Protein AF-A0A447N272-F1 (afdb_monomer_lite)

Structure (mmCIF, N/CA/C/O backbone):
data_AF-A0A447N272-F1
#
_entry.id   AF-A0A447N272-F1
#
loop_
_atom_site.group_PDB
_atom_site.id
_atom_site.type_symbol
_atom_site.label_atom_id
_atom_site.label_alt_id
_atom_site.label_comp_id
_atom_site.label_asym_id
_atom_site.label_entity_id
_atom_site.label_seq_id
_atom_site.pdbx_PDB_ins_code
_atom_site.Cartn_x
_atom_site.Cartn_y
_atom_site.Cartn_z
_atom_site.occupancy
_atom_site.B_iso_or_equiv
_atom_site.auth_seq_id
_atom_site.auth_comp_id
_atom_site.auth_asym_id
_atom_site.auth_atom_id
_atom_site.pdbx_PDB_model_num
ATOM 1 N N . MET A 1 1 ? 11.698 -10.367 -8.724 1.00 52.44 1 MET A N 1
ATOM 2 C CA . MET A 1 1 ? 12.063 -9.044 -8.177 1.00 52.44 1 MET A CA 1
ATOM 3 C C . MET A 1 1 ? 10.775 -8.247 -8.214 1.00 52.44 1 MET A C 1
ATOM 5 O O . MET A 1 1 ? 10.198 -8.200 -9.286 1.00 52.44 1 MET A O 1
ATOM 9 N N . ALA A 1 2 ? 10.258 -7.778 -7.079 1.00 60.03 2 ALA A N 1
ATOM 10 C CA . ALA A 1 2 ? 9.011 -7.012 -7.060 1.00 60.03 2 ALA A CA 1
ATOM 11 C C . ALA A 1 2 ? 9.354 -5.559 -7.403 1.00 60.03 2 ALA A C 1
ATOM 13 O O . ALA A 1 2 ? 9.987 -4.891 -6.594 1.00 60.03 2 ALA A O 1
ATOM 14 N N . ASP A 1 3 ? 9.033 -5.107 -8.611 1.00 63.06 3 ASP A N 1
ATOM 15 C CA . ASP A 1 3 ? 9.374 -3.774 -9.136 1.00 63.06 3 ASP A CA 1
ATOM 16 C C . ASP A 1 3 ? 8.191 -2.786 -9.079 1.00 63.06 3 ASP A C 1
ATOM 18 O O . ASP A 1 3 ? 8.270 -1.681 -9.606 1.00 63.06 3 ASP A O 1
ATOM 22 N N . LEU A 1 4 ? 7.111 -3.169 -8.384 1.00 67.25 4 LEU A N 1
ATOM 23 C CA . LEU A 1 4 ? 5.840 -2.443 -8.247 1.00 67.25 4 LEU A CA 1
ATOM 24 C C . LEU A 1 4 ? 5.099 -2.150 -9.564 1.00 67.25 4 LEU A C 1
ATOM 26 O O . LEU A 1 4 ? 4.065 -1.484 -9.524 1.00 67.25 4 LEU A O 1
ATOM 30 N N . SER A 1 5 ? 5.584 -2.653 -10.704 1.00 65.00 5 SER A N 1
ATOM 31 C CA . SER A 1 5 ? 5.098 -2.284 -12.043 1.00 65.00 5 SER A CA 1
ATOM 32 C C . SER A 1 5 ? 3.683 -2.759 -12.359 1.00 65.00 5 SER A C 1
ATOM 34 O O . SER A 1 5 ? 3.079 -2.267 -13.313 1.00 65.00 5 SER A O 1
ATOM 36 N N . ASP A 1 6 ? 3.188 -3.744 -11.606 1.00 77.31 6 ASP A N 1
ATOM 37 C CA . ASP A 1 6 ? 1.844 -4.308 -11.729 1.00 77.31 6 ASP A CA 1
ATOM 38 C C . ASP A 1 6 ? 1.340 -4.747 -10.342 1.00 77.31 6 ASP A C 1
ATOM 40 O O . ASP A 1 6 ? 1.215 -5.929 -10.026 1.00 77.31 6 ASP A O 1
ATOM 44 N N . THR A 1 7 ? 1.157 -3.772 -9.441 1.00 83.69 7 THR A N 1
ATOM 45 C CA . THR A 1 7 ? 0.750 -4.012 -8.045 1.00 83.69 7 THR A CA 1
ATOM 46 C C . THR A 1 7 ? -0.639 -3.452 -7.737 1.00 83.69 7 THR A C 1
ATOM 48 O O . THR A 1 7 ? -0.934 -2.276 -7.971 1.00 83.69 7 THR A O 1
ATOM 51 N N . LEU A 1 8 ? -1.486 -4.280 -7.126 1.00 85.56 8 LEU A N 1
ATOM 52 C CA . LEU A 1 8 ? -2.754 -3.899 -6.517 1.00 85.56 8 LEU A CA 1
ATOM 53 C C . LEU A 1 8 ? -2.561 -3.677 -5.010 1.00 85.56 8 LEU A C 1
ATOM 55 O O . LEU A 1 8 ? -2.371 -4.619 -4.241 1.00 85.56 8 LEU A O 1
ATOM 59 N N . ALA A 1 9 ? -2.643 -2.424 -4.576 1.00 87.44 9 ALA A N 1
ATOM 60 C CA . ALA A 1 9 ? -2.707 -2.056 -3.173 1.00 87.44 9 ALA A CA 1
ATOM 61 C C . ALA A 1 9 ? -4.157 -2.079 -2.671 1.00 87.44 9 ALA A C 1
ATOM 63 O O . ALA A 1 9 ? -5.026 -1.387 -3.199 1.00 87.44 9 ALA A O 1
ATOM 64 N N . VAL A 1 10 ? -4.416 -2.848 -1.618 1.00 87.94 10 VAL A N 1
ATOM 65 C CA . VAL A 1 10 ? -5.731 -2.948 -0.981 1.00 87.94 10 VAL A CA 1
ATOM 66 C C . VAL A 1 10 ? -5.688 -2.227 0.355 1.00 87.94 10 VAL A C 1
ATOM 68 O O . VAL A 1 10 ? -4.903 -2.585 1.237 1.00 87.94 10 VAL A O 1
ATOM 71 N N . MET A 1 11 ? -6.531 -1.210 0.502 1.00 88.38 11 MET A N 1
ATOM 72 C CA . MET A 1 11 ? -6.590 -0.343 1.678 1.00 88.38 11 MET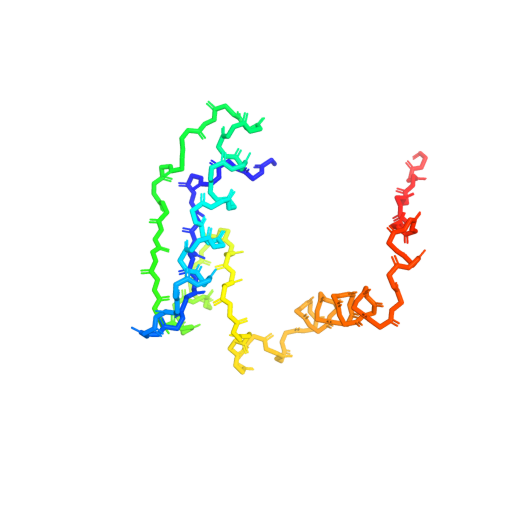 A CA 1
ATOM 73 C C . MET A 1 11 ? -8.025 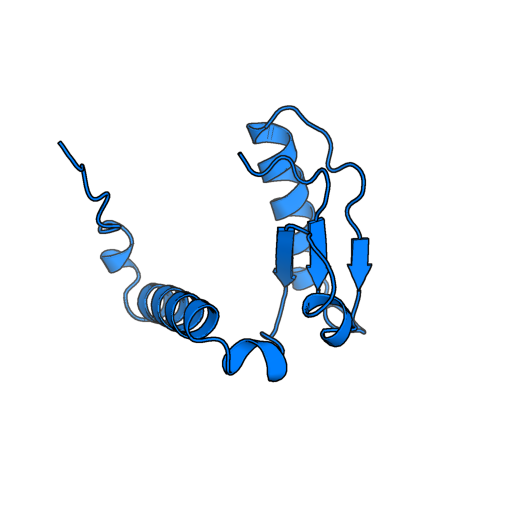-0.218 2.192 1.00 88.38 11 MET A C 1
ATOM 75 O O . MET A 1 11 ? -8.972 -0.445 1.445 1.00 88.38 11 MET A O 1
ATOM 79 N N . PRO A 1 12 ? -8.249 0.172 3.455 1.00 83.31 12 PRO A N 1
ATOM 80 C CA . PRO A 1 12 ? -9.592 0.486 3.917 1.00 83.31 12 PRO A CA 1
ATOM 81 C C . PRO A 1 12 ? -10.156 1.682 3.146 1.00 83.31 12 PRO A C 1
ATOM 83 O O . PRO A 1 12 ? -9.429 2.628 2.854 1.00 83.31 12 PRO A O 1
ATOM 86 N N . LYS A 1 13 ? -11.473 1.688 2.912 1.00 85.31 13 LYS A N 1
ATOM 87 C CA . LYS A 1 13 ? -12.191 2.787 2.240 1.00 85.31 13 LYS A CA 1
ATOM 88 C C . LYS A 1 13 ? -11.919 4.171 2.841 1.00 85.31 13 LYS A C 1
ATOM 90 O O . LYS A 1 13 ? -11.980 5.185 2.153 1.00 85.31 13 LYS A O 1
ATOM 95 N N . THR A 1 14 ? -11.647 4.217 4.139 1.00 88.12 14 THR A N 1
ATOM 96 C CA . THR A 1 14 ? -11.209 5.422 4.842 1.00 88.12 14 THR A CA 1
ATOM 97 C C . THR A 1 14 ? -9.903 5.088 5.552 1.00 88.12 14 THR A C 1
ATOM 99 O O . THR A 1 14 ? -9.943 4.604 6.686 1.00 88.12 14 THR A O 1
ATOM 102 N N . PRO A 1 15 ? -8.754 5.250 4.874 1.00 87.75 15 PRO A N 1
ATOM 103 C CA . PRO A 1 15 ? -7.471 4.911 5.460 1.00 87.75 15 PRO A CA 1
ATOM 104 C C . PRO A 1 15 ? -7.117 5.908 6.566 1.00 87.75 15 PRO A C 1
ATOM 106 O O . PRO A 1 15 ? -7.416 7.100 6.476 1.00 87.75 15 PRO A O 1
ATOM 109 N N . THR A 1 16 ? -6.476 5.418 7.622 1.00 89.00 16 THR A N 1
ATOM 110 C CA . THR A 1 16 ? -5.904 6.279 8.662 1.00 89.00 16 THR A CA 1
ATOM 111 C C . THR A 1 16 ? -4.612 6.931 8.171 1.00 89.00 16 THR A C 1
ATOM 113 O O . THR A 1 16 ? -3.989 6.463 7.216 1.00 89.00 16 THR A O 1
ATOM 116 N N . GLU A 1 17 ? -4.163 7.982 8.858 1.00 89.25 17 GLU A N 1
ATOM 117 C CA . GLU A 1 17 ? -2.873 8.627 8.576 1.00 89.25 17 GLU A CA 1
ATOM 118 C C . GLU A 1 17 ? -1.715 7.618 8.611 1.00 89.25 17 GLU A C 1
ATOM 120 O O . GLU A 1 17 ? -0.942 7.538 7.661 1.00 89.25 17 GLU A O 1
ATOM 125 N N . ALA A 1 18 ? -1.684 6.744 9.622 1.00 84.94 18 ALA A N 1
ATOM 126 C CA . ALA A 1 18 ? -0.677 5.690 9.736 1.00 84.94 18 ALA A CA 1
ATOM 127 C C . ALA A 1 18 ? -0.707 4.692 8.560 1.00 84.94 18 ALA A C 1
ATOM 129 O O . ALA A 1 18 ? 0.334 4.194 8.135 1.00 84.94 18 ALA A O 1
ATOM 130 N N . GLN A 1 19 ? -1.886 4.387 8.009 1.00 84.12 19 GLN A N 1
ATOM 131 C CA . GLN A 1 19 ? -2.017 3.489 6.853 1.00 84.12 19 GLN A CA 1
ATOM 132 C C . GLN A 1 19 ? -1.541 4.154 5.560 1.00 84.12 19 GLN A C 1
ATOM 134 O O . GLN A 1 19 ? -0.890 3.504 4.744 1.00 84.12 19 GLN A O 1
ATOM 139 N N . MET A 1 20 ? -1.823 5.446 5.389 1.00 89.31 20 MET A N 1
ATOM 140 C CA . MET A 1 20 ? -1.292 6.225 4.270 1.00 89.31 20 MET A CA 1
ATOM 141 C C . MET A 1 20 ? 0.225 6.375 4.356 1.00 89.31 20 MET A C 1
ATOM 143 O O . MET A 1 20 ? 0.915 6.170 3.361 1.00 89.31 20 MET A O 1
ATOM 147 N N . GLU A 1 21 ? 0.757 6.667 5.541 1.00 88.94 21 GLU A N 1
ATOM 148 C CA . GLU A 1 21 ? 2.198 6.726 5.776 1.00 88.94 21 GLU A CA 1
ATOM 149 C C . GLU A 1 21 ? 2.862 5.381 5.463 1.00 88.94 21 GLU A C 1
ATOM 151 O O . GLU A 1 21 ? 3.864 5.335 4.754 1.00 88.94 21 GLU A O 1
ATOM 156 N N . THR A 1 22 ? 2.261 4.277 5.917 1.00 88.31 22 THR A N 1
ATOM 157 C CA . THR A 1 22 ? 2.745 2.925 5.613 1.00 88.31 22 THR A CA 1
ATOM 158 C C . THR A 1 22 ? 2.803 2.691 4.105 1.00 88.31 22 THR A C 1
ATOM 160 O O . THR A 1 22 ? 3.834 2.244 3.612 1.00 88.31 22 THR A O 1
ATOM 163 N N . LEU A 1 23 ? 1.750 3.046 3.355 1.00 88.94 23 LEU A N 1
ATOM 164 C CA . LEU A 1 23 ? 1.744 2.917 1.893 1.00 88.94 23 LEU A CA 1
ATOM 165 C C . LEU A 1 23 ? 2.913 3.679 1.271 1.00 88.94 23 LEU A C 1
ATOM 167 O O . LEU A 1 23 ? 3.687 3.106 0.508 1.00 88.94 23 LEU A O 1
ATOM 171 N N . LEU A 1 24 ? 3.034 4.965 1.597 1.00 90.38 24 LEU A N 1
ATOM 172 C CA . LEU A 1 24 ? 4.035 5.845 1.003 1.00 90.38 24 LEU A CA 1
ATOM 173 C C . LEU A 1 24 ? 5.458 5.389 1.343 1.00 90.38 24 LEU A C 1
ATOM 175 O O . LEU A 1 24 ? 6.312 5.349 0.458 1.00 90.38 24 LEU A O 1
ATOM 179 N N . ASN A 1 25 ? 5.697 4.977 2.589 1.00 87.56 25 ASN A N 1
ATOM 180 C CA . ASN A 1 25 ? 6.988 4.456 3.029 1.00 87.56 25 ASN A CA 1
ATOM 181 C C . ASN A 1 25 ? 7.331 3.135 2.336 1.00 87.56 25 ASN A C 1
ATOM 183 O O . ASN A 1 25 ? 8.457 2.973 1.869 1.00 87.56 25 ASN A O 1
ATOM 187 N N . THR A 1 26 ? 6.382 2.202 2.221 1.00 87.06 26 THR A N 1
ATOM 188 C CA . THR A 1 26 ? 6.604 0.923 1.531 1.00 87.06 26 THR A CA 1
ATOM 189 C C . THR A 1 26 ? 6.890 1.137 0.048 1.00 87.06 26 THR A C 1
ATOM 191 O O . THR A 1 26 ? 7.871 0.606 -0.470 1.00 87.06 26 THR A O 1
ATOM 194 N N . VAL A 1 27 ? 6.082 1.956 -0.627 1.00 87.25 27 VAL A N 1
ATOM 195 C CA . VAL A 1 27 ? 6.261 2.282 -2.046 1.00 87.25 27 VAL A CA 1
ATOM 196 C C . VAL A 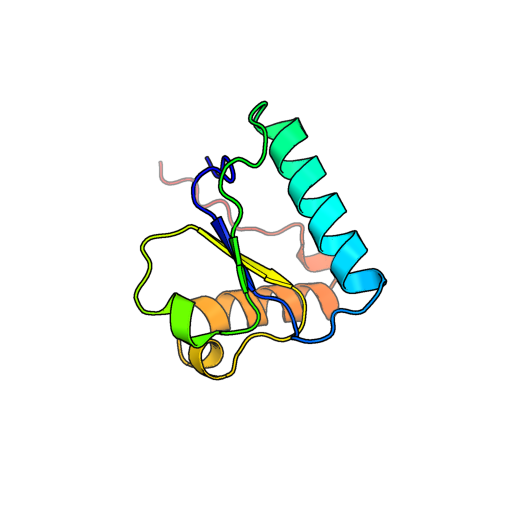1 27 ? 7.605 2.976 -2.283 1.00 87.25 27 VAL A C 1
ATOM 198 O O . VAL A 1 27 ? 8.346 2.590 -3.187 1.00 87.25 27 VAL A O 1
ATOM 201 N N . GLY A 1 28 ? 7.963 3.952 -1.443 1.00 84.19 28 GLY A N 1
ATOM 202 C CA . GLY A 1 28 ? 9.244 4.655 -1.521 1.00 84.19 28 GLY A CA 1
ATOM 203 C C . GLY A 1 28 ? 10.446 3.744 -1.263 1.00 84.19 28 GLY A C 1
ATOM 204 O O . GLY A 1 28 ? 11.438 3.816 -1.988 1.00 84.19 28 GLY A O 1
ATOM 205 N N . ALA A 1 29 ? 10.355 2.850 -0.276 1.00 84.56 29 ALA A N 1
ATOM 206 C CA . ALA A 1 29 ? 11.417 1.900 0.043 1.00 84.56 29 ALA A CA 1
ATOM 207 C C . ALA A 1 29 ? 11.652 0.895 -1.093 1.00 84.56 29 ALA A C 1
ATOM 209 O O . ALA A 1 29 ? 12.800 0.670 -1.476 1.00 84.56 29 ALA A O 1
ATOM 210 N N . ILE A 1 30 ? 10.587 0.321 -1.664 1.00 82.75 30 ILE A N 1
ATOM 211 C CA . ILE A 1 30 ? 10.706 -0.629 -2.780 1.00 82.75 30 ILE A CA 1
ATOM 212 C C . ILE A 1 30 ? 11.207 0.086 -4.039 1.00 82.75 30 ILE A C 1
ATOM 214 O O . ILE A 1 30 ? 12.122 -0.413 -4.694 1.00 82.75 30 ILE A O 1
ATOM 218 N N . GLY A 1 31 ? 10.688 1.277 -4.353 1.00 79.56 31 GLY A N 1
ATOM 219 C CA . GLY A 1 31 ? 11.169 2.055 -5.497 1.00 79.56 31 GLY A CA 1
ATOM 220 C C . GLY A 1 31 ? 12.648 2.439 -5.370 1.00 79.56 31 GLY A C 1
ATOM 221 O O . GLY A 1 31 ? 13.409 2.341 -6.331 1.00 79.56 31 GLY A O 1
ATOM 222 N N . GLY A 1 32 ? 13.096 2.786 -4.159 1.00 82.62 32 GLY A N 1
ATOM 223 C CA . GLY A 1 32 ? 14.505 3.063 -3.872 1.00 82.62 32 GLY A CA 1
ATOM 224 C C . GLY A 1 32 ? 15.418 1.838 -4.000 1.00 82.62 32 GLY A C 1
ATOM 225 O O . GLY A 1 32 ? 16.542 1.971 -4.475 1.00 82.62 32 GLY A O 1
ATOM 226 N N . GLN A 1 33 ? 14.950 0.649 -3.607 1.00 78.56 33 GLN A N 1
ATOM 227 C CA . GLN A 1 33 ? 15.731 -0.594 -3.701 1.00 78.56 33 GLN A CA 1
ATOM 228 C C . GLN A 1 33 ? 15.784 -1.170 -5.117 1.00 78.56 33 GLN A C 1
ATOM 230 O O . GLN A 1 33 ? 16.803 -1.722 -5.524 1.00 78.56 33 GLN A O 1
ATOM 235 N N . THR A 1 34 ? 14.686 -1.067 -5.862 1.00 75.75 34 THR A N 1
ATOM 236 C CA . THR A 1 34 ? 14.570 -1.631 -7.214 1.00 75.75 34 THR A CA 1
ATOM 237 C C . THR A 1 34 ? 15.130 -0.695 -8.279 1.00 75.75 34 THR A C 1
ATOM 239 O O . THR A 1 34 ? 15.478 -1.150 -9.366 1.00 75.75 34 THR A O 1
ATOM 242 N N . GLY A 1 35 ? 15.224 0.606 -7.980 1.00 74.44 35 GLY A N 1
ATOM 243 C CA . GLY A 1 35 ? 15.584 1.639 -8.949 1.00 74.44 35 GLY A CA 1
ATOM 244 C C . GLY A 1 35 ? 14.466 1.950 -9.949 1.00 74.44 35 GLY A C 1
ATOM 245 O O . GLY A 1 35 ? 14.677 2.768 -10.846 1.00 74.44 35 GLY A O 1
ATOM 246 N N . PHE A 1 36 ? 13.289 1.331 -9.797 1.00 70.88 36 PHE A N 1
ATOM 247 C CA . PHE A 1 36 ? 12.115 1.571 -10.624 1.00 70.88 36 PHE A CA 1
ATOM 248 C C . PHE A 1 36 ? 11.084 2.404 -9.851 1.00 70.88 36 PHE A C 1
ATOM 250 O O . PHE A 1 36 ? 10.790 2.113 -8.691 1.00 70.88 36 PHE A O 1
ATOM 257 N N . PRO A 1 37 ? 10.523 3.464 -10.456 1.00 66.81 37 PRO A N 1
ATOM 258 C CA . PRO A 1 37 ? 9.380 4.144 -9.866 1.00 66.81 37 PRO A CA 1
ATOM 259 C C . PRO A 1 37 ? 8.197 3.176 -9.775 1.00 66.81 37 PRO A C 1
ATOM 261 O O . PRO A 1 37 ? 8.038 2.321 -10.640 1.00 66.81 37 PRO A O 1
ATOM 264 N N . ALA A 1 38 ? 7.343 3.350 -8.765 1.00 67.88 38 ALA A N 1
ATOM 265 C CA . ALA A 1 38 ? 6.105 2.585 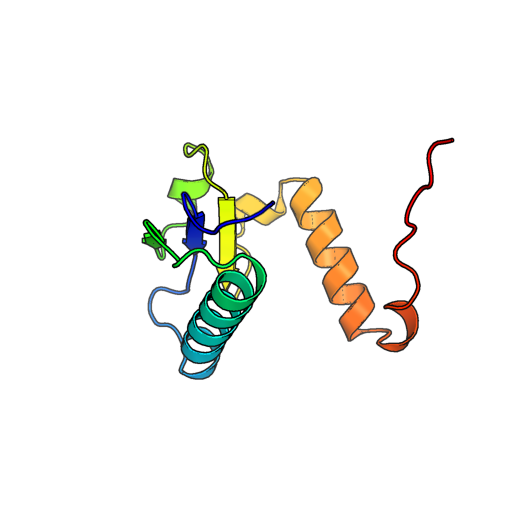-8.617 1.00 67.88 38 ALA A CA 1
ATOM 266 C C . ALA A 1 38 ? 5.083 2.980 -9.694 1.00 67.88 38 ALA A C 1
ATOM 268 O O . ALA A 1 38 ? 4.151 3.753 -9.461 1.00 67.88 38 ALA A O 1
ATOM 269 N N . ILE A 1 39 ? 5.321 2.506 -10.909 1.00 66.69 39 ILE A N 1
ATOM 270 C CA . ILE A 1 39 ? 4.479 2.726 -12.078 1.00 66.69 39 ILE A CA 1
ATOM 271 C C . ILE A 1 39 ? 3.331 1.715 -12.050 1.00 66.69 39 ILE A C 1
ATOM 273 O O . ILE A 1 39 ? 3.539 0.550 -11.761 1.00 66.69 39 ILE A O 1
ATOM 277 N N . ASN A 1 40 ? 2.107 2.169 -12.324 1.00 72.19 40 ASN A N 1
ATOM 278 C CA . ASN A 1 40 ? 0.876 1.355 -12.330 1.00 72.19 40 ASN A CA 1
ATOM 279 C C . ASN A 1 40 ? 0.413 0.767 -10.981 1.00 72.19 40 ASN A C 1
ATOM 281 O O . ASN A 1 40 ? -0.401 -0.159 -10.959 1.00 72.19 40 ASN A O 1
ATOM 285 N N . LEU A 1 41 ? 0.825 1.348 -9.851 1.00 81.75 41 LEU A N 1
ATOM 286 C CA . LEU A 1 41 ? 0.217 1.035 -8.556 1.00 81.75 41 LEU A CA 1
ATOM 287 C C . LEU A 1 41 ? -1.282 1.387 -8.566 1.00 81.75 41 LEU A C 1
ATOM 289 O O . LEU A 1 41 ? -1.659 2.557 -8.650 1.00 81.75 41 LEU A O 1
ATOM 293 N N . THR A 1 42 ? -2.142 0.379 -8.440 1.00 86.50 42 THR A N 1
ATOM 294 C CA . THR A 1 42 ? -3.595 0.569 -8.321 1.00 86.50 42 THR A CA 1
ATOM 295 C C . THR A 1 42 ? -4.000 0.475 -6.859 1.00 86.50 42 THR A C 1
ATOM 297 O O . THR A 1 42 ? -3.728 -0.538 -6.230 1.00 86.50 42 THR A O 1
ATOM 300 N N . ILE A 1 43 ? -4.684 1.484 -6.316 1.00 87.75 43 ILE A N 1
ATOM 301 C CA . ILE A 1 43 ? -5.209 1.448 -4.942 1.00 87.75 43 ILE A CA 1
ATOM 302 C C . ILE A 1 43 ? -6.714 1.173 -4.990 1.00 87.75 43 ILE A C 1
ATOM 304 O O . ILE A 1 43 ? -7.441 1.851 -5.714 1.00 87.75 43 ILE A O 1
ATOM 308 N N . THR A 1 44 ? -7.186 0.198 -4.217 1.00 86.62 44 THR A N 1
ATOM 309 C CA . THR A 1 44 ? -8.606 -0.163 -4.122 1.00 86.62 44 THR A CA 1
ATOM 310 C C . THR A 1 44 ? -9.010 -0.465 -2.682 1.00 86.62 44 THR A C 1
ATOM 312 O O . THR A 1 44 ? -8.202 -0.951 -1.891 1.00 86.62 44 THR A O 1
ATOM 315 N N . ASP A 1 45 ? -10.272 -0.214 -2.337 1.00 84.62 45 ASP A N 1
ATOM 316 C CA . ASP A 1 45 ? -10.892 -0.758 -1.123 1.00 84.62 45 ASP A CA 1
ATOM 317 C C . ASP A 1 45 ? -11.652 -2.068 -1.365 1.00 84.62 45 ASP A C 1
ATOM 319 O O . ASP A 1 45 ? -12.092 -2.732 -0.422 1.00 84.62 45 ASP A O 1
ATOM 323 N N . ASP A 1 46 ? -11.759 -2.489 -2.627 1.00 81.56 46 ASP A N 1
ATOM 324 C CA . ASP A 1 46 ? -12.490 -3.684 -3.013 1.00 81.56 46 ASP A CA 1
ATOM 325 C C . ASP A 1 46 ? -11.579 -4.909 -3.123 1.00 81.56 46 ASP A C 1
ATOM 327 O O . ASP A 1 46 ? -10.959 -5.199 -4.148 1.00 81.56 46 ASP A O 1
ATOM 331 N N . SER A 1 47 ? -11.572 -5.690 -2.047 1.00 68.12 47 SER A N 1
ATOM 332 C CA . SER A 1 47 ? -10.877 -6.976 -1.991 1.00 68.12 47 SER A CA 1
ATOM 333 C C . SER A 1 47 ? -11.386 -8.045 -2.968 1.00 68.12 47 SER A C 1
ATOM 335 O O . SER A 1 47 ? -10.719 -9.063 -3.143 1.00 68.12 47 SER A O 1
ATOM 337 N N . ALA A 1 48 ? -12.548 -7.863 -3.608 1.00 71.25 48 ALA A N 1
ATOM 338 C CA . ALA A 1 48 ? -13.021 -8.789 -4.637 1.00 71.25 48 ALA A CA 1
ATOM 339 C C . ALA A 1 48 ? -12.180 -8.709 -5.920 1.00 71.25 48 ALA A C 1
ATOM 341 O O . ALA A 1 48 ? -12.075 -9.704 -6.628 1.00 71.25 48 ALA A O 1
ATOM 342 N N . GLN A 1 49 ? -11.517 -7.576 -6.175 1.00 70.31 49 GLN A N 1
ATOM 343 C CA . GLN A 1 49 ? -10.671 -7.376 -7.358 1.00 70.31 49 GLN A CA 1
ATOM 344 C C . GLN A 1 49 ? -9.367 -8.187 -7.329 1.00 70.31 49 GLN A C 1
ATOM 346 O O . GLN A 1 49 ? -8.645 -8.216 -8.320 1.00 70.31 49 GLN A O 1
ATOM 351 N N . ILE A 1 50 ? -9.066 -8.838 -6.200 1.00 71.06 50 ILE A N 1
ATOM 352 C CA . ILE A 1 50 ? -7.853 -9.637 -5.996 1.00 71.06 50 ILE A CA 1
ATOM 353 C C . ILE A 1 50 ? -7.968 -11.012 -6.671 1.00 71.06 50 ILE A C 1
ATOM 355 O O . ILE A 1 50 ? -6.966 -11.558 -7.111 1.00 71.06 50 ILE A O 1
ATOM 359 N N . ALA A 1 51 ? -9.175 -11.584 -6.748 1.00 65.62 51 ALA A N 1
ATOM 360 C CA . ALA A 1 51 ? -9.367 -12.961 -7.213 1.00 65.62 51 ALA A CA 1
ATOM 361 C C . ALA A 1 51 ? -9.160 -13.134 -8.728 1.00 65.62 51 ALA A C 1
ATOM 363 O O . ALA A 1 51 ? -8.775 -14.214 -9.167 1.00 65.62 51 ALA A O 1
ATOM 364 N N . ASP A 1 52 ? -9.396 -12.073 -9.501 1.00 66.75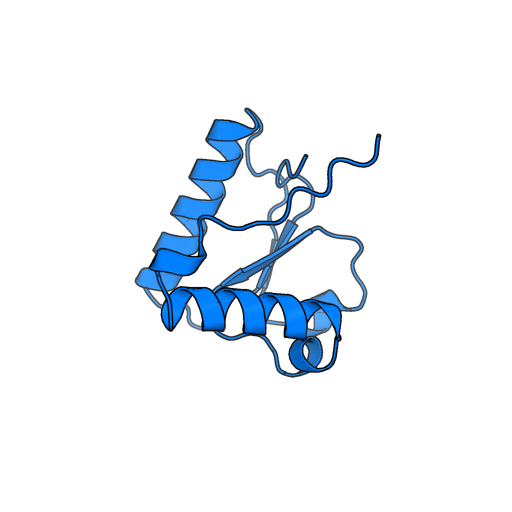 52 ASP A N 1
ATOM 365 C CA . ASP A 1 52 ? -9.440 -12.120 -10.967 1.00 66.75 52 ASP A CA 1
ATOM 366 C C . ASP A 1 52 ? -8.269 -11.377 -11.639 1.00 66.75 52 ASP A C 1
ATOM 368 O O . ASP A 1 52 ? -8.250 -11.232 -12.862 1.00 66.75 52 ASP A O 1
ATOM 372 N N . LYS A 1 53 ? -7.296 -10.878 -10.862 1.00 67.19 53 LYS A N 1
ATOM 373 C CA . LYS A 1 53 ? -6.147 -10.124 -11.381 1.00 67.19 53 LYS A CA 1
ATOM 374 C C . LYS A 1 53 ? -4.840 -10.898 -11.247 1.00 67.19 53 LYS A C 1
ATOM 376 O O . LYS A 1 53 ? -4.506 -11.386 -10.173 1.00 67.19 53 LYS A O 1
ATOM 381 N N . ASP A 1 54 ? -4.078 -10.917 -12.335 1.00 74.56 54 ASP A N 1
ATOM 382 C CA . ASP A 1 54 ? -2.677 -11.339 -12.364 1.00 74.56 54 ASP A CA 1
ATOM 383 C C . ASP A 1 54 ? -1.793 -10.128 -12.024 1.00 74.56 54 ASP A C 1
ATOM 385 O O . ASP A 1 54 ? -1.309 -9.434 -12.911 1.00 74.56 54 ASP A O 1
ATOM 389 N N . ALA A 1 55 ? -1.719 -9.785 -10.734 1.00 75.94 55 ALA A N 1
ATOM 390 C CA . ALA A 1 55 ? -0.970 -8.635 -10.225 1.00 75.94 55 ALA A CA 1
ATOM 391 C C . ALA A 1 55 ? -0.359 -8.944 -8.849 1.00 75.94 55 ALA A C 1
ATOM 393 O O . ALA A 1 55 ? -0.923 -9.712 -8.063 1.00 75.94 55 ALA A O 1
ATOM 394 N N . ASP A 1 56 ? 0.759 -8.293 -8.528 1.00 83.25 56 ASP A N 1
ATOM 395 C CA . ASP A 1 56 ? 1.346 -8.324 -7.188 1.00 83.25 56 ASP A CA 1
ATOM 396 C C . ASP A 1 56 ? 0.386 -7.675 -6.178 1.00 83.25 56 ASP A C 1
ATOM 398 O O . ASP A 1 56 ? -0.273 -6.678 -6.474 1.00 83.25 56 ASP A O 1
ATOM 402 N N . LEU A 1 57 ? 0.297 -8.212 -4.959 1.00 81.12 57 LEU A N 1
ATOM 403 C CA . LEU A 1 57 ? -0.657 -7.738 -3.951 1.00 81.12 57 LEU A CA 1
ATOM 404 C C . LEU A 1 57 ? 0.044 -7.049 -2.775 1.00 81.12 57 LEU A C 1
ATOM 406 O O . LEU A 1 57 ? 0.875 -7.653 -2.097 1.00 81.12 57 LEU A O 1
ATOM 410 N N . LEU A 1 58 ? -0.377 -5.821 -2.461 1.00 86.06 58 LEU A N 1
ATOM 411 C CA . LEU A 1 58 ? 0.036 -5.080 -1.266 1.00 86.06 58 LEU A CA 1
ATOM 412 C C . LEU A 1 58 ? -1.181 -4.789 -0.381 1.00 86.06 58 LEU A C 1
ATOM 414 O O . LEU A 1 58 ? -2.008 -3.947 -0.705 1.00 86.06 58 LEU A O 1
ATOM 418 N N . ILE A 1 59 ? -1.307 -5.456 0.764 1.00 85.50 59 ILE A N 1
ATOM 419 C CA . ILE A 1 59 ? -2.430 -5.224 1.687 1.00 85.50 59 ILE A CA 1
ATOM 420 C C . ILE A 1 59 ? -1.971 -4.323 2.826 1.00 85.50 59 ILE A C 1
ATOM 422 O O . ILE A 1 59 ? -1.020 -4.654 3.532 1.00 85.50 59 ILE A O 1
ATOM 426 N N . ILE A 1 60 ? -2.686 -3.223 3.055 1.00 84.94 60 ILE A N 1
ATOM 427 C CA . ILE A 1 60 ? -2.447 -2.326 4.187 1.00 84.94 60 ILE A CA 1
ATOM 428 C C . ILE A 1 60 ? -3.708 -2.271 5.042 1.00 84.94 60 ILE A C 1
ATOM 430 O O . ILE A 1 60 ? -4.791 -1.959 4.560 1.00 84.94 60 ILE A O 1
ATOM 434 N N . GLY A 1 61 ? -3.569 -2.566 6.335 1.00 80.06 61 GLY A N 1
ATOM 435 C CA . GLY A 1 61 ? -4.692 -2.668 7.266 1.00 80.06 61 GLY A CA 1
ATOM 436 C C . GLY A 1 61 ? -5.113 -4.118 7.514 1.00 80.06 61 GLY A C 1
ATOM 437 O O . GLY A 1 61 ? -4.272 -4.990 7.713 1.00 80.06 61 GLY A O 1
ATOM 438 N N . ALA A 1 62 ? -6.421 -4.374 7.583 1.00 71.56 62 ALA A N 1
ATOM 439 C CA . ALA A 1 62 ? -6.936 -5.705 7.886 1.00 71.56 62 ALA A CA 1
ATOM 440 C C . ALA A 1 62 ? -6.991 -6.583 6.631 1.00 71.56 62 ALA A C 1
ATOM 442 O O . ALA A 1 62 ? -7.514 -6.170 5.598 1.00 71.56 62 ALA A O 1
ATOM 443 N N . ILE A 1 63 ? -6.522 -7.826 6.754 1.00 68.75 63 ILE A N 1
ATOM 444 C CA . ILE A 1 63 ? -6.607 -8.816 5.678 1.00 68.75 63 ILE A CA 1
ATOM 445 C C . ILE A 1 63 ? -8.090 -9.115 5.399 1.00 68.75 63 ILE A C 1
ATOM 447 O O . ILE A 1 63 ? -8.806 -9.528 6.325 1.00 68.75 63 ILE A O 1
ATOM 451 N N . PRO A 1 64 ? -8.563 -8.924 4.154 1.00 64.56 64 PRO A N 1
ATOM 452 C CA . PRO A 1 64 ? -9.934 -9.220 3.766 1.00 64.56 64 PRO A CA 1
ATOM 453 C C . PRO A 1 64 ? -10.311 -10.665 4.083 1.00 64.56 64 PRO A C 1
ATOM 455 O O . PRO A 1 64 ? -9.525 -11.580 3.851 1.00 64.56 64 PRO A O 1
ATOM 458 N N . GLY A 1 65 ? -11.537 -10.895 4.565 1.00 63.44 65 GLY A N 1
ATOM 459 C CA . GLY A 1 65 ? -11.998 -12.239 4.936 1.00 63.44 65 GLY A CA 1
ATOM 460 C C . GLY A 1 65 ? -11.859 -13.268 3.808 1.00 63.44 65 GLY A C 1
ATOM 461 O O . GLY A 1 65 ? -11.457 -14.392 4.068 1.00 63.44 65 GLY A O 1
ATOM 462 N N . LYS A 1 66 ? -12.074 -12.851 2.553 1.00 63.41 66 LYS A N 1
ATOM 463 C CA . LYS A 1 66 ? -11.924 -13.705 1.362 1.00 63.41 66 LYS A CA 1
ATOM 464 C C . LYS A 1 66 ? -10.496 -14.209 1.128 1.00 63.41 66 LYS A C 1
ATOM 466 O O . LYS A 1 66 ? -10.324 -15.236 0.490 1.00 63.41 66 LYS A O 1
ATOM 471 N N . LEU A 1 67 ? -9.491 -13.492 1.632 1.00 60.66 67 LEU A N 1
ATOM 472 C CA . LEU A 1 67 ? -8.092 -13.907 1.555 1.00 60.66 67 LEU A CA 1
ATOM 473 C C . LEU A 1 67 ? -7.664 -14.763 2.742 1.00 60.66 67 LEU A C 1
ATOM 475 O O . LEU A 1 67 ? -6.706 -15.510 2.616 1.00 60.66 67 LEU A O 1
ATOM 479 N N . LYS A 1 68 ? -8.367 -14.696 3.878 1.00 60.31 68 LYS A N 1
ATOM 480 C CA . LYS A 1 68 ? -8.055 -15.532 5.046 1.00 60.31 68 LYS A CA 1
ATOM 481 C C . LYS A 1 68 ? -8.272 -17.024 4.782 1.00 60.31 68 LYS A C 1
ATOM 483 O O . LYS A 1 68 ? -7.601 -17.834 5.395 1.00 60.31 68 LYS A O 1
ATOM 488 N N . ASP A 1 69 ? -9.165 -17.379 3.858 1.00 55.72 69 ASP A N 1
ATOM 489 C CA . ASP A 1 69 ? -9.404 -18.776 3.464 1.00 55.72 69 ASP A CA 1
ATOM 490 C C . ASP A 1 69 ? -8.337 -19.343 2.503 1.00 55.72 69 ASP A C 1
ATOM 492 O O . ASP A 1 69 ? -8.313 -20.549 2.240 1.00 55.72 69 ASP A O 1
ATOM 496 N N . ASP A 1 70 ? -7.427 -18.514 1.974 1.00 56.31 70 ASP A N 1
ATOM 497 C CA . ASP A 1 70 ? -6.294 -19.011 1.192 1.00 56.31 70 ASP A CA 1
ATOM 498 C C . ASP A 1 70 ? -5.188 -19.476 2.151 1.00 56.31 70 ASP A C 1
ATOM 500 O O . ASP A 1 70 ? -4.589 -18.681 2.880 1.00 56.31 70 ASP A O 1
ATOM 504 N N . LYS A 1 71 ? -4.880 -20.779 2.124 1.00 54.78 71 LYS A N 1
ATOM 505 C CA . LYS A 1 71 ? -3.849 -21.416 2.968 1.00 54.78 71 LYS A CA 1
ATOM 506 C C . LYS A 1 71 ? -2.499 -20.686 2.947 1.00 54.78 71 LYS A C 1
ATOM 508 O O . LYS A 1 71 ? -1.733 -20.802 3.899 1.00 54.78 71 LYS A O 1
ATOM 513 N N . ARG A 1 72 ? -2.183 -19.956 1.872 1.00 54.81 72 ARG A N 1
ATOM 514 C CA . ARG A 1 72 ? -0.936 -19.184 1.740 1.00 54.81 72 ARG A CA 1
ATOM 515 C C . ARG A 1 72 ? -0.951 -17.908 2.580 1.00 54.81 72 ARG A C 1
ATOM 517 O O . ARG A 1 72 ? 0.070 -17.552 3.160 1.00 54.81 72 ARG A O 1
ATOM 524 N N . ILE A 1 73 ? -2.102 -17.249 2.681 1.00 57.81 73 ILE A N 1
ATOM 525 C CA . ILE A 1 73 ? -2.287 -16.050 3.505 1.00 57.81 73 ILE A CA 1
ATOM 526 C C . ILE A 1 73 ? -2.272 -16.438 4.980 1.00 57.81 73 ILE A C 1
ATOM 528 O O . ILE A 1 73 ? -1.625 -15.754 5.764 1.00 57.81 73 ILE A O 1
ATOM 532 N N . ASP A 1 74 ? -2.885 -17.562 5.351 1.00 55.91 74 ASP A N 1
ATOM 533 C CA . ASP A 1 74 ? -2.840 -18.082 6.723 1.00 55.91 74 ASP A CA 1
ATOM 534 C C . ASP A 1 74 ? -1.402 -18.288 7.228 1.00 55.91 74 ASP A C 1
ATOM 536 O O . ASP A 1 74 ? -1.094 -17.934 8.366 1.00 55.91 74 ASP A O 1
ATOM 540 N N . LEU A 1 75 ? -0.491 -18.773 6.377 1.00 59.34 75 LEU A N 1
ATOM 541 C CA . LEU A 1 75 ? 0.931 -18.901 6.719 1.00 59.34 75 LEU A CA 1
ATOM 542 C C . LEU A 1 75 ? 1.611 -17.539 6.919 1.00 59.34 75 LEU A C 1
ATOM 544 O O . LEU A 1 75 ? 2.397 -17.382 7.852 1.00 59.34 75 LEU A O 1
ATOM 548 N N . LEU A 1 76 ? 1.284 -16.540 6.092 1.00 61.19 76 LEU A N 1
ATOM 549 C CA . LEU A 1 76 ? 1.801 -15.174 6.233 1.00 61.19 76 LEU A CA 1
ATOM 550 C C . LEU A 1 76 ? 1.254 -14.499 7.499 1.00 61.19 76 LEU A C 1
ATOM 552 O O . LEU A 1 76 ? 2.017 -13.897 8.250 1.00 61.19 76 LEU A O 1
ATOM 556 N N . VAL A 1 77 ? -0.040 -14.667 7.796 1.00 64.94 77 VAL A N 1
ATOM 557 C CA . VAL A 1 77 ? -0.673 -14.169 9.027 1.00 64.94 77 VAL A CA 1
ATOM 558 C C . VAL A 1 77 ? -0.036 -14.811 10.248 1.00 64.94 77 VAL A C 1
ATOM 560 O O . VAL A 1 77 ? 0.293 -14.107 11.200 1.00 64.94 77 VAL A O 1
ATOM 563 N N . GLN A 1 78 ? 0.161 -16.129 10.230 1.00 56.78 78 GLN A N 1
ATOM 564 C CA . GLN A 1 78 ? 0.811 -16.847 11.322 1.00 56.78 78 GLN A CA 1
ATOM 565 C C . GLN A 1 78 ? 2.261 -16.398 11.503 1.00 56.78 78 GLN A C 1
ATOM 567 O O . GLN A 1 78 ? 2.674 -16.171 12.638 1.00 56.78 78 GLN A O 1
ATOM 572 N N . ALA A 1 79 ? 3.013 -16.198 10.419 1.00 55.75 79 ALA A N 1
ATOM 573 C CA . ALA A 1 79 ? 4.384 -15.700 10.481 1.00 55.75 79 ALA A CA 1
ATOM 574 C C . ALA A 1 79 ? 4.450 -14.281 11.073 1.00 55.75 79 ALA A C 1
ATOM 576 O O . ALA A 1 79 ? 5.215 -14.038 12.007 1.00 55.75 79 ALA A O 1
ATOM 577 N N . THR A 1 80 ? 3.593 -13.360 10.619 1.00 59.16 80 THR A N 1
ATOM 578 C CA . THR A 1 80 ? 3.516 -11.998 11.171 1.00 59.16 80 THR A CA 1
ATOM 579 C C . THR A 1 80 ? 3.049 -11.999 12.628 1.00 59.16 80 THR A C 1
ATOM 581 O O . THR A 1 80 ? 3.617 -11.299 13.463 1.00 59.16 80 THR A O 1
ATOM 584 N N . GLN A 1 81 ? 2.050 -12.811 12.979 1.00 59.00 81 GLN A N 1
ATOM 585 C CA . GLN A 1 81 ? 1.598 -12.955 14.366 1.00 59.00 81 GLN A CA 1
ATOM 586 C C . GLN A 1 81 ? 2.680 -13.558 15.262 1.00 59.00 81 GLN A C 1
ATOM 588 O O . GLN A 1 81 ? 2.795 -13.167 16.422 1.00 59.00 81 GLN A O 1
ATOM 593 N N . SER A 1 82 ? 3.468 -14.496 14.738 1.00 42.59 82 SER A N 1
ATOM 594 C CA . SER A 1 82 ? 4.602 -15.084 15.445 1.00 42.59 82 SER A CA 1
ATOM 595 C C . SER A 1 82 ? 5.704 -14.051 15.678 1.00 42.59 82 SER A C 1
ATOM 597 O O . SER A 1 82 ? 6.258 -14.020 16.770 1.00 42.59 82 SER A O 1
ATOM 599 N N . TRP A 1 83 ? 5.967 -13.162 14.715 1.00 55.62 83 TRP A N 1
ATOM 600 C CA . TRP A 1 83 ? 6.925 -12.058 14.858 1.00 55.62 83 TRP A CA 1
ATOM 601 C C . TRP A 1 83 ? 6.497 -11.038 15.920 1.00 55.62 83 TRP A C 1
ATOM 603 O O . TRP A 1 83 ? 7.297 -10.639 16.758 1.00 55.62 83 TRP A O 1
ATOM 613 N N . VAL A 1 84 ? 5.212 -10.670 15.955 1.00 65.81 84 VAL A N 1
ATOM 614 C CA . VAL A 1 84 ? 4.680 -9.756 16.983 1.00 65.81 84 VAL A CA 1
ATOM 615 C C . VAL A 1 84 ? 4.707 -10.392 18.376 1.00 65.81 84 VAL A C 1
ATOM 617 O O . VAL A 1 84 ? 4.945 -9.706 19.367 1.00 65.81 84 VAL A O 1
ATOM 620 N N . LYS A 1 85 ? 4.447 -11.701 18.470 1.00 66.38 85 LYS A N 1
ATOM 621 C CA . LYS A 1 85 ? 4.437 -12.426 19.750 1.00 66.38 85 LYS A CA 1
ATOM 622 C C . LYS A 1 85 ? 5.838 -12.779 20.251 1.00 66.38 85 LYS A C 1
ATOM 624 O O . LYS A 1 85 ? 6.019 -12.852 21.459 1.00 66.38 85 LYS A O 1
ATOM 629 N N . ASN A 1 86 ? 6.792 -12.992 19.346 1.00 56.75 86 ASN A N 1
ATOM 630 C CA . ASN A 1 86 ? 8.182 -13.342 19.630 1.00 56.75 86 ASN A CA 1
ATOM 631 C C . ASN A 1 86 ? 9.118 -12.544 18.699 1.00 56.75 86 ASN A C 1
ATOM 633 O O . ASN A 1 86 ? 9.553 -13.079 17.675 1.00 56.75 86 ASN A O 1
ATOM 637 N N . PRO A 1 87 ? 9.448 -11.284 19.038 1.00 52.22 87 PRO A N 1
ATOM 638 C CA . PRO A 1 87 ? 10.298 -10.431 18.201 1.00 52.22 87 PRO A CA 1
ATOM 639 C C . PRO A 1 87 ? 11.703 -11.012 17.956 1.00 52.22 87 PRO A C 1
ATOM 641 O O . PRO A 1 87 ? 12.285 -10.764 16.903 1.00 52.22 87 PRO A O 1
ATOM 644 N N . ASP A 1 88 ? 12.205 -11.868 18.852 1.00 55.41 88 ASP A N 1
ATOM 645 C CA . ASP A 1 88 ? 13.500 -12.555 18.712 1.00 55.41 88 ASP A CA 1
ATOM 646 C C . ASP A 1 88 ? 13.487 -13.741 17.719 1.00 55.41 88 ASP A C 1
ATOM 648 O O . ASP A 1 88 ? 14.535 -14.297 17.397 1.00 55.41 88 ASP A O 1
ATOM 652 N N . ALA A 1 89 ? 12.321 -14.157 17.205 1.00 53.28 89 ALA A N 1
ATOM 653 C CA . ALA A 1 89 ? 12.215 -15.261 16.240 1.00 53.28 89 ALA A CA 1
ATOM 654 C C . ALA A 1 89 ? 12.436 -14.828 14.774 1.00 53.28 89 ALA A C 1
ATOM 656 O O . ALA A 1 89 ? 12.496 -15.681 13.886 1.00 53.28 89 ALA A O 1
ATOM 657 N N . ALA A 1 90 ? 12.564 -13.520 14.515 1.00 49.56 90 ALA A N 1
ATOM 658 C CA . ALA A 1 90 ? 12.784 -12.946 13.183 1.00 49.56 90 ALA A CA 1
ATOM 659 C C . ALA A 1 90 ? 14.098 -13.405 12.524 1.00 49.56 90 ALA A C 1
ATOM 661 O O . ALA A 1 90 ? 14.201 -13.423 11.300 1.00 49.56 90 ALA A O 1
ATOM 662 N N . ASP A 1 91 ? 15.078 -13.820 13.331 1.00 44.31 91 ASP A N 1
ATOM 663 C CA . ASP A 1 91 ? 16.414 -14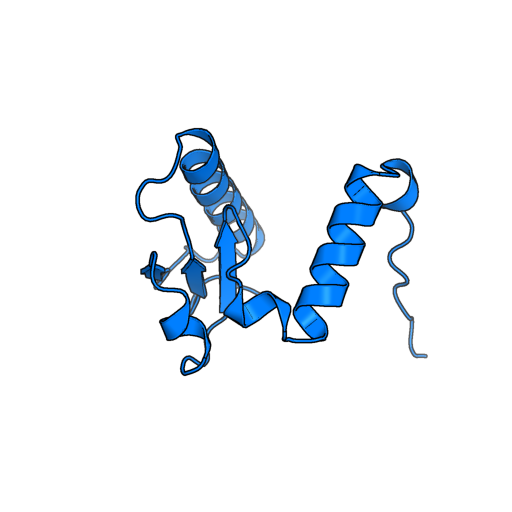.224 12.875 1.00 44.31 91 ASP A CA 1
ATOM 664 C C . ASP A 1 91 ? 16.456 -15.633 12.258 1.00 44.31 91 ASP A C 1
ATOM 666 O O . ASP A 1 91 ? 17.515 -16.153 11.905 1.00 44.31 91 ASP A O 1
ATOM 670 N N . ARG A 1 92 ? 15.298 -16.289 12.119 1.00 45.16 92 ARG A N 1
ATOM 671 C CA . ARG A 1 92 ? 15.204 -17.645 11.578 1.00 45.16 92 ARG A CA 1
ATOM 672 C C . ARG A 1 92 ? 14.154 -17.741 10.483 1.00 45.16 92 ARG A C 1
ATOM 674 O O . ARG A 1 92 ? 13.231 -18.545 10.561 1.00 45.16 92 ARG A O 1
ATOM 681 N N . PHE A 1 93 ? 14.344 -16.968 9.418 1.00 43.41 93 PHE A N 1
ATOM 682 C CA . PHE A 1 93 ? 13.895 -17.421 8.105 1.00 43.41 93 PHE A CA 1
ATOM 683 C C . PHE A 1 93 ? 14.749 -18.639 7.726 1.00 43.41 93 PHE A C 1
ATOM 685 O O . PHE A 1 93 ? 15.968 -18.498 7.604 1.00 43.41 93 PHE A O 1
ATOM 692 N N . PRO A 1 94 ? 14.179 -19.844 7.561 1.00 41.25 94 PRO A N 1
ATOM 693 C CA . PRO A 1 94 ? 14.918 -20.925 6.942 1.00 41.25 94 PRO A CA 1
ATOM 694 C C . PRO A 1 94 ? 15.069 -20.567 5.461 1.00 41.25 94 PRO A C 1
ATOM 696 O O . PRO A 1 94 ? 14.173 -20.797 4.653 1.00 41.25 94 PRO A O 1
ATOM 699 N N . VAL A 1 95 ? 16.201 -19.956 5.113 1.00 47.03 95 VAL A N 1
ATOM 700 C CA . VAL A 1 95 ? 16.732 -20.038 3.756 1.00 47.03 95 VAL A CA 1
ATOM 701 C C . VAL A 1 95 ? 17.112 -21.497 3.543 1.00 47.03 95 VAL A C 1
ATOM 703 O O . VAL A 1 95 ? 18.149 -21.969 4.006 1.00 47.03 95 VAL A O 1
ATOM 706 N N . ASP A 1 96 ? 16.197 -22.247 2.940 1.00 40.28 96 ASP A N 1
ATOM 707 C CA . ASP A 1 96 ? 16.486 -23.593 2.477 1.00 40.28 96 ASP A CA 1
ATOM 708 C C . ASP A 1 96 ? 17.486 -23.463 1.320 1.00 40.28 96 ASP A C 1
ATOM 710 O O . ASP A 1 96 ? 17.132 -23.098 0.196 1.00 40.28 96 ASP A O 1
ATOM 714 N N . TYR A 1 97 ? 18.771 -23.651 1.625 1.00 43.00 97 TYR A N 1
ATOM 715 C CA . TYR A 1 97 ? 19.799 -23.850 0.615 1.00 43.00 97 TYR A CA 1
ATOM 716 C C . TYR A 1 97 ? 19.589 -25.249 0.032 1.00 43.00 97 TYR A C 1
ATOM 718 O O . TYR A 1 97 ? 20.161 -26.228 0.512 1.00 43.00 97 TYR A O 1
ATOM 726 N N . ALA A 1 98 ? 18.760 -25.339 -1.007 1.00 42.91 98 ALA A N 1
ATOM 727 C CA . ALA A 1 98 ? 18.799 -26.476 -1.911 1.00 42.91 98 ALA A CA 1
ATOM 728 C C . ALA A 1 98 ? 20.177 -26.484 -2.599 1.00 42.91 98 ALA A C 1
ATOM 730 O O . ALA A 1 98 ? 20.578 -25.480 -3.194 1.00 42.91 98 ALA A O 1
ATOM 731 N N . GLY A 1 99 ? 20.913 -27.583 -2.403 1.00 42.31 99 GLY A N 1
ATOM 732 C CA . GLY A 1 99 ? 22.259 -27.809 -2.940 1.00 42.31 99 GLY A CA 1
ATOM 733 C C . GLY A 1 99 ? 22.322 -28.075 -4.436 1.00 42.31 99 GLY A C 1
ATOM 734 O O . GLY A 1 99 ? 21.261 -28.143 -5.095 1.00 42.31 99 GLY A O 1
#

Secondary structure (DSSP, 8-state):
---STTEEEE--SS--HHHHHHHHHHHHHHHHHHSS--TT-EEES-GGGGTT--SEEEE-SSPPHHHHTSHHHHHHHHHHHHHHH-GGGGG--------

Radius of gyration: 15.03 Å; chains: 1; bounding box: 35×36×32 Å

pLDDT: mean 70.07, std 14.78, range [40.28, 90.38]

Organism: Salmonella enterica I (NCBI:txid59201)

Sequence (99 aa):
MADLSDTLAVMPKTPTEAQMETLLNTVGAIGGQTGFPAINLTITDDSAQIADKDADLLIIGAIPGKLKDDKRIDLLVQATQSWVKNPDAADRFPVDYAG

InterPro domains:
  IPR018513 Cellulose synthase BcsB, bacterial [PF03170] (1-89)
  IPR018513 Cellulose synthase BcsB, bacterial [PTHR39083] (1-86)

Foldseek 3Di:
DCQLQFEEEAAAPDHDPVLVVVVVVVQVVSCVVNVHHNHHYHYDNDPVVVVPDPGHYHYGDDDDPVCCPPPVVVVVVVVVVCCVVPVPCPVDPPPPPPD